Protein AF-A0A9N9QP48-F1 (afdb_monomer)

Solvent-accessible surface area (backbone atoms only — not comparable to full-atom values): 9170 Å² total; per-residue (Å²): 131,54,74,67,57,54,51,52,52,50,45,54,51,48,54,51,49,34,57,48,48,42,55,28,56,77,49,90,51,67,69,58,28,52,53,44,47,55,50,50,52,52,52,50,51,52,51,52,54,51,48,51,53,51,26,54,52,36,35,60,52,52,22,50,50,50,54,55,47,54,55,50,48,58,56,42,52,54,46,38,77,76,66,64,44,68,68,48,53,52,51,51,50,52,52,50,50,53,52,51,53,48,15,52,53,22,33,51,44,24,56,56,37,40,52,42,41,54,32,52,69,75,26,72,50,85,85,36,75,80,54,41,60,62,48,50,54,50,45,65,49,29,77,58,50,54,67,38,37,43,49,102,87,43,53,31,20,66,67,48,51,46,50,68,74,60,60,70,83,83,119

Nearest PDB structures (foldseek):
  8jh6-assembly1_B  TM=4.881E-01  e=2.661E+00  synthetic construct
  6r1j-assembly1_D-2  TM=2.436E-01  e=6.351E+00  Aeromonas hydrophila J-1

Sequence (171 aa):
MTLWDATHLLICKIHQLKDLFRKVFDTDDPILRKQRLIYCIRYHQEIIGMANKLNELNRKVLGQMSFVAAISMGFIATQIVETFSFGAVLHLLGFFLLVLLTCLIGQEMQDETYNIQDSINESKWDDDLNLAKDLNIVLMRCQKPLYLQSSPTGIFNYQQLILVSSAKWHS

pLDDT: mean 82.44, std 10.23, range [33.88, 94.25]

Organism: NCBI:txid467358

Structure (mmCIF, N/CA/C/O backbone):
data_AF-A0A9N9QP48-F1
#
_entry.id   AF-A0A9N9QP48-F1
#
loop_
_atom_site.group_PDB
_atom_site.id
_atom_site.type_symbol
_atom_site.label_atom_id
_atom_site.label_alt_id
_atom_site.label_comp_id
_atom_site.label_asym_id
_atom_site.label_entity_id
_atom_site.label_seq_id
_atom_site.pdbx_PDB_ins_code
_atom_site.Cartn_x
_atom_site.Cartn_y
_atom_site.Cartn_z
_atom_site.occupancy
_atom_site.B_iso_or_equiv
_atom_site.auth_seq_id
_atom_site.auth_comp_id
_atom_site.auth_asym_id
_atom_site.auth_atom_id
_atom_site.pdbx_PDB_model_num
ATOM 1 N N . MET A 1 1 ? 15.051 -10.551 0.580 1.00 56.16 1 MET A N 1
ATOM 2 C CA . MET A 1 1 ? 13.610 -10.274 0.422 1.00 56.16 1 MET A CA 1
ATOM 3 C C . MET A 1 1 ? 13.471 -9.305 -0.730 1.00 56.16 1 MET A C 1
ATOM 5 O O . MET A 1 1 ? 14.040 -8.220 -0.647 1.00 56.16 1 MET A O 1
ATOM 9 N N . THR A 1 2 ? 12.856 -9.729 -1.830 1.00 77.69 2 THR A N 1
ATOM 10 C CA . THR A 1 2 ? 12.633 -8.847 -2.982 1.00 77.69 2 THR A CA 1
ATOM 11 C C . THR A 1 2 ? 11.516 -7.843 -2.664 1.00 77.69 2 THR A C 1
ATOM 13 O O . THR A 1 2 ? 10.764 -8.029 -1.706 1.00 77.69 2 THR A O 1
ATOM 16 N N . LEU A 1 3 ? 11.407 -6.753 -3.434 1.00 77.88 3 LEU A N 1
ATOM 17 C CA . LEU A 1 3 ? 10.315 -5.777 -3.288 1.00 77.88 3 LEU A CA 1
ATOM 18 C C . LEU A 1 3 ? 8.935 -6.444 -3.422 1.00 77.88 3 LEU A C 1
ATOM 20 O O . LEU A 1 3 ? 8.007 -6.107 -2.687 1.00 77.88 3 LEU A O 1
ATOM 24 N N . TRP A 1 4 ? 8.834 -7.409 -4.338 1.00 82.25 4 TRP A N 1
ATOM 25 C CA . TRP A 1 4 ? 7.647 -8.231 -4.550 1.00 82.25 4 TRP A CA 1
ATOM 26 C C . TRP A 1 4 ? 7.250 -8.956 -3.257 1.00 82.25 4 TRP A C 1
ATOM 28 O O . TRP A 1 4 ? 6.150 -8.749 -2.746 1.00 82.25 4 TRP A O 1
ATOM 38 N N . ASP A 1 5 ? 8.184 -9.703 -2.657 1.00 86.94 5 ASP A N 1
ATOM 39 C CA . ASP A 1 5 ? 7.948 -10.434 -1.403 1.00 86.94 5 ASP A CA 1
ATOM 40 C C . ASP A 1 5 ? 7.538 -9.496 -0.261 1.00 86.94 5 ASP A C 1
ATOM 42 O O . ASP A 1 5 ? 6.640 -9.802 0.522 1.00 86.94 5 ASP A O 1
ATOM 46 N N . ALA A 1 6 ? 8.195 -8.336 -0.164 1.00 88.00 6 ALA A N 1
ATOM 47 C CA . ALA A 1 6 ? 7.914 -7.348 0.870 1.00 88.00 6 ALA A CA 1
ATOM 48 C C . ALA A 1 6 ? 6.502 -6.758 0.738 1.00 88.00 6 ALA A C 1
ATOM 50 O O . ALA A 1 6 ? 5.830 -6.540 1.747 1.00 88.00 6 ALA A O 1
ATOM 51 N N . THR A 1 7 ? 6.047 -6.523 -0.494 1.00 87.75 7 THR A N 1
ATOM 52 C CA . THR A 1 7 ? 4.708 -5.984 -0.752 1.00 87.75 7 THR A CA 1
ATOM 53 C C . THR A 1 7 ? 3.632 -7.039 -0.499 1.00 87.75 7 THR A C 1
ATOM 55 O O . THR A 1 7 ? 2.657 -6.750 0.190 1.00 87.75 7 THR A O 1
ATOM 58 N N . HIS A 1 8 ? 3.837 -8.287 -0.932 1.00 89.56 8 HIS A N 1
ATOM 59 C CA . HIS A 1 8 ? 2.916 -9.382 -0.605 1.00 89.56 8 HIS A CA 1
ATOM 60 C C . HIS A 1 8 ? 2.825 -9.648 0.895 1.00 89.56 8 HIS A C 1
ATOM 62 O O . HIS A 1 8 ? 1.735 -9.868 1.416 1.00 89.56 8 HIS A O 1
ATOM 68 N N . LEU A 1 9 ? 3.946 -9.571 1.617 1.00 92.19 9 LEU A N 1
ATOM 69 C CA . LEU A 1 9 ? 3.933 -9.685 3.072 1.00 92.19 9 LEU A CA 1
ATOM 70 C C . LEU A 1 9 ? 3.050 -8.601 3.710 1.00 92.19 9 LEU A C 1
ATOM 72 O O . LEU A 1 9 ? 2.309 -8.896 4.646 1.00 92.19 9 LEU A O 1
ATOM 76 N N . LEU A 1 10 ? 3.104 -7.362 3.211 1.00 92.38 10 LEU A N 1
ATOM 77 C CA . LEU A 1 10 ? 2.227 -6.286 3.680 1.00 92.38 10 LEU A CA 1
ATOM 78 C C . LEU A 1 10 ? 0.757 -6.568 3.374 1.00 92.38 10 LEU A C 1
ATOM 80 O O . LEU A 1 10 ? -0.069 -6.395 4.266 1.00 92.38 10 LEU A O 1
ATOM 84 N N . ILE A 1 11 ? 0.441 -7.034 2.165 1.00 92.00 11 ILE A N 1
ATOM 85 C CA . ILE A 1 11 ? -0.928 -7.399 1.772 1.00 92.00 11 ILE A CA 1
ATOM 86 C C . ILE A 1 11 ? -1.477 -8.490 2.702 1.00 92.00 11 ILE A C 1
ATOM 88 O O . ILE A 1 11 ? -2.532 -8.305 3.307 1.00 92.00 11 ILE A O 1
ATOM 92 N N . CYS A 1 12 ? -0.714 -9.558 2.948 1.00 93.81 12 CYS A N 1
ATOM 93 C CA . CYS A 1 12 ? -1.103 -10.608 3.893 1.00 93.81 12 CYS A CA 1
ATOM 94 C C . CYS A 1 12 ? -1.338 -10.063 5.313 1.00 93.81 12 CYS A C 1
ATOM 96 O O . CYS A 1 12 ? -2.286 -10.459 5.993 1.00 93.81 12 CYS A O 1
ATOM 98 N N . LYS A 1 13 ? -0.495 -9.132 5.781 1.00 94.06 13 LYS A N 1
ATOM 99 C CA . LYS A 1 13 ? -0.685 -8.478 7.086 1.00 94.06 13 LYS A CA 1
ATOM 100 C C . LYS A 1 13 ? -1.945 -7.611 7.123 1.00 94.06 13 LYS A C 1
ATOM 102 O O . LYS A 1 13 ? -2.602 -7.562 8.162 1.00 94.06 13 LYS A O 1
ATOM 107 N N . ILE A 1 14 ? -2.291 -6.950 6.018 1.00 93.00 14 ILE A N 1
ATOM 108 C CA . ILE A 1 14 ? -3.533 -6.180 5.876 1.00 9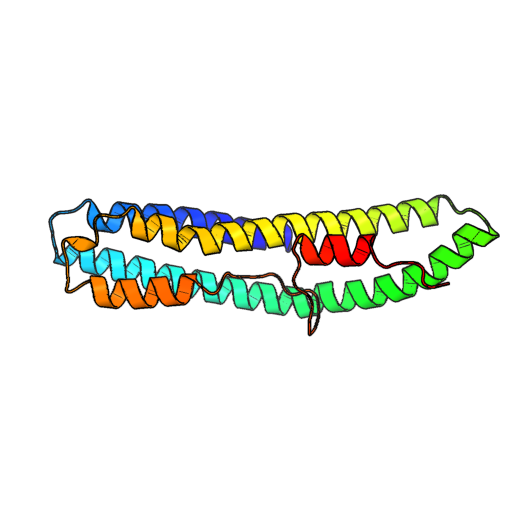3.00 14 ILE A CA 1
ATOM 109 C C . ILE A 1 14 ? -4.746 -7.114 5.938 1.00 93.00 14 ILE A C 1
ATOM 111 O O . ILE A 1 14 ? -5.669 -6.833 6.700 1.00 93.00 14 ILE A O 1
ATOM 115 N N . HIS A 1 15 ? -4.736 -8.246 5.227 1.00 93.19 15 HIS A N 1
ATOM 116 C CA . HIS A 1 15 ? -5.799 -9.257 5.331 1.00 93.19 15 HIS A CA 1
ATOM 117 C C . HIS A 1 15 ? -5.973 -9.753 6.767 1.00 93.19 15 HIS A C 1
ATOM 119 O O . HIS A 1 15 ? -7.081 -9.743 7.297 1.00 93.19 15 HIS A O 1
ATOM 125 N N . GLN A 1 16 ? -4.874 -10.080 7.448 1.00 93.75 16 GLN A N 1
ATOM 126 C CA . GLN A 1 16 ? -4.925 -10.480 8.854 1.00 93.75 16 GLN A CA 1
ATOM 127 C C . GLN A 1 16 ? -5.514 -9.379 9.750 1.00 93.75 16 GLN A C 1
ATOM 129 O O . GLN A 1 16 ? -6.283 -9.673 10.664 1.00 93.75 16 GLN A O 1
ATOM 134 N N . LEU A 1 17 ? -5.165 -8.112 9.513 1.00 93.25 17 LEU A N 1
ATOM 135 C CA . LEU A 1 17 ? -5.722 -6.983 10.257 1.00 93.25 17 LEU A CA 1
ATOM 136 C C . LEU A 1 17 ? -7.243 -6.869 10.061 1.00 93.25 17 LEU A C 1
ATOM 138 O O . LEU A 1 17 ? -7.953 -6.630 11.036 1.00 93.25 17 LEU A O 1
ATOM 142 N N . LYS A 1 18 ? -7.747 -7.070 8.838 1.00 91.62 18 LYS A N 1
ATOM 143 C CA . LYS A 1 18 ? -9.192 -7.078 8.547 1.00 91.62 18 LYS A CA 1
ATOM 144 C C . LYS A 1 18 ? -9.920 -8.164 9.333 1.00 91.62 18 LYS A C 1
ATOM 146 O O . LYS A 1 18 ? -10.923 -7.886 9.988 1.00 91.62 18 LYS A O 1
ATOM 151 N N . ASP A 1 19 ? -9.368 -9.375 9.342 1.00 91.19 19 ASP A N 1
ATOM 152 C CA . ASP A 1 19 ? -9.922 -10.492 10.111 1.00 91.19 19 ASP A CA 1
ATOM 153 C C . ASP A 1 19 ? -9.903 -10.226 11.618 1.00 91.19 19 ASP A C 1
ATOM 155 O O . ASP A 1 19 ? -10.834 -10.602 12.333 1.00 91.19 19 ASP A O 1
ATOM 159 N N . LEU A 1 20 ? -8.848 -9.575 12.116 1.00 91.25 20 LEU A N 1
ATOM 160 C CA . LEU A 1 20 ? -8.761 -9.176 13.516 1.00 91.25 20 LEU A CA 1
ATOM 161 C C . LEU A 1 20 ? -9.842 -8.153 13.866 1.00 91.25 20 LEU A C 1
ATOM 163 O O . LEU A 1 20 ? -10.518 -8.359 14.869 1.00 91.25 20 LEU A O 1
ATOM 167 N N . PHE A 1 21 ? -10.051 -7.119 13.038 1.00 89.38 21 PHE A N 1
ATOM 168 C CA . PHE A 1 21 ? -11.103 -6.116 13.250 1.00 89.38 21 PHE A CA 1
ATOM 169 C C . PHE A 1 21 ? -12.497 -6.737 13.317 1.00 89.38 21 PHE A C 1
ATOM 171 O O . PHE A 1 21 ? -13.245 -6.433 14.246 1.00 89.38 21 PHE A O 1
ATOM 178 N N . ARG A 1 22 ? -12.813 -7.668 12.408 1.00 87.00 22 ARG A N 1
ATOM 179 C CA . ARG A 1 22 ? -14.085 -8.408 12.435 1.00 87.00 22 ARG A CA 1
ATOM 180 C C . ARG A 1 22 ? -14.274 -9.165 13.757 1.00 87.00 22 ARG A C 1
ATOM 182 O O . ARG A 1 22 ? -15.335 -9.082 14.362 1.00 87.00 22 ARG A O 1
ATOM 189 N N . LYS A 1 23 ? -13.211 -9.797 14.269 1.00 87.44 23 LYS A N 1
ATOM 190 C CA . LYS A 1 23 ? -13.217 -10.581 15.522 1.00 87.44 23 LYS A CA 1
ATOM 191 C C . LYS A 1 23 ? -13.149 -9.755 16.812 1.00 87.44 23 LYS A C 1
ATOM 193 O O . LYS A 1 23 ? -13.293 -10.316 17.905 1.00 87.44 23 LYS A O 1
ATOM 198 N N . VAL A 1 24 ? -12.886 -8.443 16.743 1.00 86.88 24 VAL A N 1
ATOM 199 C CA . VAL A 1 24 ? -12.847 -7.581 17.944 1.00 86.88 24 VAL A CA 1
ATOM 200 C C . VAL A 1 24 ? -14.196 -7.617 18.658 1.00 86.88 24 VAL A C 1
ATOM 202 O O . VAL A 1 24 ? -14.224 -7.681 19.884 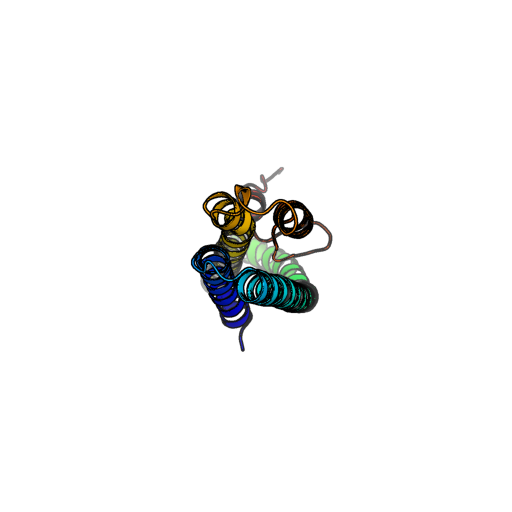1.00 86.88 24 VAL A O 1
ATOM 205 N N . PHE A 1 25 ? -15.284 -7.620 17.889 1.00 81.62 25 PHE A N 1
ATOM 206 C CA . PHE A 1 25 ? -16.650 -7.431 18.374 1.00 81.62 25 PHE A CA 1
ATOM 207 C C . PHE A 1 25 ? -17.420 -8.739 18.624 1.00 81.62 25 PHE A C 1
ATOM 209 O O . PHE A 1 25 ? -18.566 -8.692 19.052 1.00 81.62 25 PHE A O 1
ATOM 216 N N . ASP A 1 26 ? -16.783 -9.900 18.436 1.00 85.19 26 ASP A N 1
ATOM 217 C CA . ASP A 1 26 ? -17.389 -11.225 18.664 1.00 85.19 26 ASP A CA 1
ATOM 218 C C . ASP A 1 26 ? -17.445 -11.643 20.148 1.00 85.19 26 ASP A C 1
ATOM 220 O O . ASP A 1 26 ? -17.906 -12.735 20.469 1.00 85.19 26 ASP A O 1
ATOM 224 N N . THR A 1 27 ? -16.913 -10.831 21.066 1.00 82.12 27 THR A N 1
ATOM 225 C CA . THR A 1 27 ? -16.833 -11.156 22.499 1.00 82.12 27 THR A CA 1
ATOM 226 C C . THR A 1 27 ? -17.661 -10.182 23.326 1.00 82.12 27 THR A C 1
ATOM 228 O O . THR A 1 27 ? -17.520 -8.975 23.158 1.00 82.12 27 THR A O 1
ATOM 231 N N . ASP A 1 28 ? -18.458 -10.690 24.268 1.00 82.12 28 ASP A N 1
ATOM 232 C CA . ASP A 1 28 ? -19.308 -9.853 25.132 1.00 82.12 28 ASP A CA 1
ATOM 233 C C . ASP A 1 28 ? -18.517 -9.131 26.239 1.00 82.12 28 ASP A C 1
ATOM 235 O O . ASP A 1 28 ? -18.989 -8.149 26.807 1.00 82.12 28 ASP A O 1
ATOM 239 N N . ASP A 1 29 ? -17.293 -9.585 26.542 1.00 87.44 29 ASP A N 1
ATOM 240 C CA . ASP A 1 29 ? -16.420 -8.956 27.541 1.00 87.44 29 ASP A CA 1
ATOM 241 C C . ASP A 1 29 ? -15.865 -7.595 27.048 1.00 87.44 29 ASP A C 1
ATOM 243 O O . ASP A 1 29 ? -15.017 -7.562 26.142 1.00 87.44 29 ASP A O 1
ATOM 247 N N . PRO A 1 30 ? -16.262 -6.464 27.669 1.00 85.00 30 PRO A N 1
ATOM 248 C CA . PRO A 1 30 ? -15.835 -5.128 27.255 1.00 85.00 30 PRO A CA 1
ATOM 249 C C . PRO A 1 30 ? -14.335 -4.877 27.470 1.00 85.00 30 PRO A C 1
ATOM 251 O O . PRO A 1 3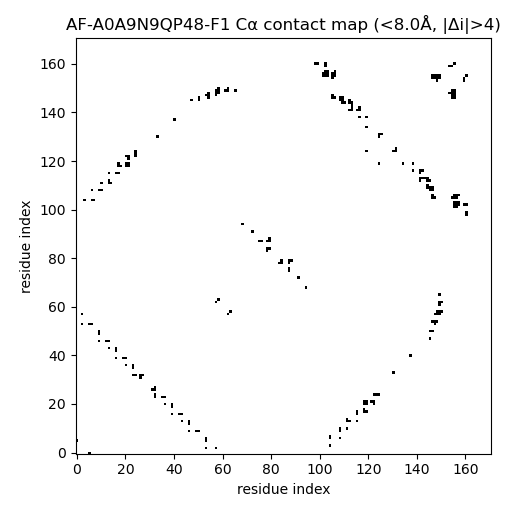0 ? -13.714 -4.125 26.711 1.00 85.00 30 PRO A O 1
ATOM 254 N N . ILE A 1 31 ? -13.715 -5.511 28.472 1.00 87.88 31 ILE A N 1
ATOM 255 C CA . ILE A 1 31 ? -12.278 -5.367 28.738 1.00 87.88 31 ILE A CA 1
ATOM 256 C C . ILE A 1 31 ? -11.497 -6.040 27.608 1.00 87.88 31 ILE A C 1
ATOM 258 O O . ILE A 1 31 ? -10.560 -5.451 27.057 1.00 87.88 31 ILE A O 1
ATOM 262 N N . LEU A 1 32 ? -11.919 -7.245 27.220 1.00 89.56 32 LEU A N 1
ATOM 263 C CA . LEU A 1 32 ? -11.291 -8.001 26.143 1.00 89.56 32 LEU A CA 1
ATOM 264 C C . LEU A 1 32 ? -11.478 -7.320 24.779 1.00 89.56 32 LEU A C 1
ATOM 266 O O . LEU A 1 32 ? 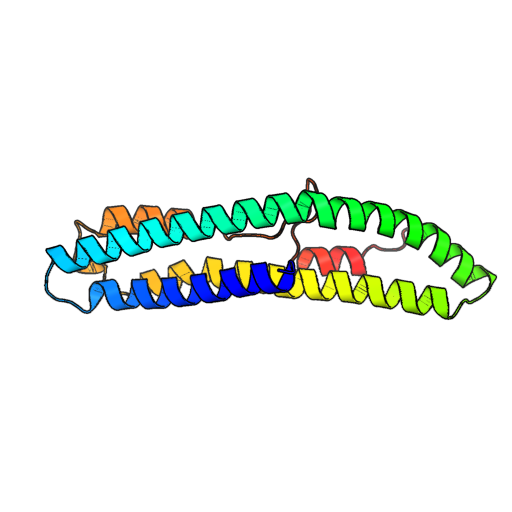-10.511 -7.227 24.018 1.00 89.56 32 LEU A O 1
ATOM 270 N N . ARG A 1 33 ? -12.670 -6.773 24.485 1.00 88.00 33 ARG A N 1
ATOM 271 C CA . ARG A 1 33 ? -12.922 -5.963 23.273 1.00 88.00 33 ARG A CA 1
ATOM 272 C C . ARG A 1 33 ? -11.938 -4.805 23.164 1.00 88.00 33 ARG A C 1
ATOM 274 O O . ARG A 1 33 ? -11.266 -4.651 22.143 1.00 88.00 33 ARG A O 1
ATOM 281 N N . LYS A 1 34 ? -11.792 -4.025 24.239 1.00 88.75 34 LYS A N 1
ATOM 282 C CA . LYS A 1 34 ? -10.875 -2.879 24.274 1.00 88.75 34 LYS A CA 1
ATOM 283 C C . LYS A 1 34 ? -9.421 -3.298 24.056 1.00 88.75 34 LYS A C 1
ATOM 285 O O . LYS A 1 34 ? -8.708 -2.655 23.289 1.00 88.75 34 LYS A O 1
ATOM 290 N N . GLN A 1 35 ? -8.973 -4.382 24.690 1.00 91.00 35 GLN A N 1
ATOM 291 C CA . GLN A 1 35 ? -7.614 -4.900 24.497 1.00 91.00 35 GLN A CA 1
ATOM 292 C C . GLN A 1 35 ? -7.365 -5.348 23.050 1.00 91.00 35 GLN A C 1
ATOM 294 O O . GLN A 1 35 ? -6.330 -5.005 22.474 1.00 91.00 35 GLN A O 1
ATOM 299 N N . ARG A 1 36 ? -8.325 -6.056 22.438 1.00 91.12 36 ARG A N 1
ATOM 300 C CA . ARG A 1 36 ? -8.253 -6.467 21.028 1.00 91.12 36 ARG A CA 1
ATOM 301 C C . ARG A 1 36 ? -8.226 -5.265 20.089 1.00 91.12 36 ARG A C 1
ATOM 303 O O . ARG A 1 36 ? -7.426 -5.255 19.157 1.00 91.12 36 ARG A O 1
ATOM 310 N N . LEU A 1 37 ? -9.030 -4.235 20.353 1.00 90.50 37 LEU A N 1
ATOM 311 C CA . LEU A 1 37 ? -9.025 -3.014 19.550 1.00 90.50 37 LEU A CA 1
ATOM 312 C C . LEU A 1 37 ? -7.674 -2.293 19.631 1.00 90.50 37 LEU A C 1
ATOM 314 O O . LEU A 1 37 ? -7.096 -1.958 18.599 1.00 90.50 37 LEU A O 1
ATOM 318 N N . ILE A 1 38 ? -7.126 -2.114 20.838 1.00 91.25 38 ILE A N 1
ATOM 319 C CA . ILE A 1 38 ? -5.797 -1.512 21.034 1.00 91.25 38 ILE A CA 1
ATOM 320 C C . ILE A 1 38 ? -4.728 -2.307 20.276 1.00 91.25 38 ILE A C 1
ATOM 322 O O . ILE A 1 38 ? -3.84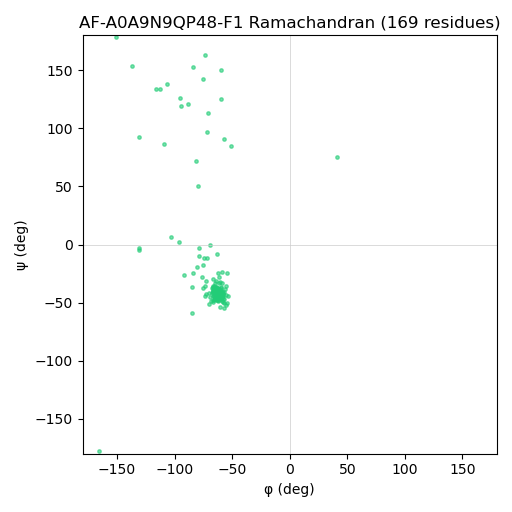7 -1.714 19.650 1.00 91.25 38 ILE A O 1
ATOM 326 N N . TYR A 1 39 ? -4.810 -3.639 20.302 1.00 93.31 39 TYR A N 1
ATOM 327 C CA . TYR A 1 39 ? -3.921 -4.498 19.527 1.00 93.31 39 TYR A CA 1
ATOM 328 C C . TYR A 1 39 ? -4.064 -4.259 18.017 1.00 93.31 39 TYR A C 1
ATOM 330 O O . TYR A 1 39 ? -3.055 -4.043 17.352 1.00 93.31 39 TYR A O 1
ATOM 338 N N . CYS A 1 40 ? -5.289 -4.211 17.482 1.00 92.31 40 CYS A N 1
ATOM 339 C CA . CYS A 1 40 ? -5.534 -3.936 16.061 1.00 92.31 40 CYS A CA 1
ATOM 340 C C . CYS A 1 40 ? -4.982 -2.569 15.640 1.00 92.31 40 CYS A C 1
ATOM 342 O O . CYS A 1 40 ? -4.334 -2.460 14.603 1.00 92.31 40 CYS A O 1
ATOM 344 N N . ILE A 1 41 ? -5.169 -1.535 16.466 1.00 92.12 41 ILE A N 1
ATOM 345 C CA . ILE A 1 41 ? -4.646 -0.186 16.209 1.00 92.12 41 ILE A CA 1
ATOM 346 C C . ILE A 1 41 ? -3.116 -0.201 16.150 1.00 92.12 41 ILE A C 1
ATOM 348 O O . ILE A 1 41 ? -2.530 0.324 15.202 1.00 92.12 41 ILE A O 1
ATOM 352 N N . ARG A 1 42 ? -2.458 -0.824 17.136 1.00 93.88 42 ARG A N 1
ATOM 353 C CA . ARG A 1 42 ? -0.992 -0.951 17.159 1.00 93.88 42 ARG A CA 1
ATOM 354 C C . ARG A 1 42 ? -0.487 -1.746 15.958 1.00 93.88 42 ARG A C 1
ATOM 356 O O . ARG A 1 42 ? 0.456 -1.318 15.301 1.00 93.88 42 ARG A O 1
ATOM 363 N N . TYR A 1 43 ? -1.154 -2.845 15.618 1.00 94.25 43 TYR A N 1
ATOM 364 C CA . TYR A 1 43 ? -0.802 -3.655 14.458 1.00 94.25 43 TYR A CA 1
ATOM 365 C C . TYR A 1 43 ? -0.957 -2.876 13.145 1.00 94.25 43 TYR A C 1
ATOM 367 O O . TYR A 1 43 ? -0.076 -2.912 12.288 1.00 94.25 43 TYR A O 1
ATOM 375 N N . HIS A 1 44 ? -2.023 -2.083 13.006 1.00 93.12 44 HIS A N 1
ATOM 376 C CA . HIS A 1 44 ? -2.207 -1.195 11.861 1.00 93.12 44 HIS A CA 1
ATOM 377 C C . HIS A 1 44 ? -1.092 -0.139 11.762 1.00 93.12 44 HIS A C 1
ATOM 379 O O . HIS A 1 44 ? -0.565 0.105 10.676 1.00 93.12 44 HIS A O 1
ATOM 385 N N . GLN A 1 45 ? -0.673 0.447 12.888 1.00 92.81 45 GLN A N 1
ATOM 386 C CA . GLN A 1 45 ? 0.460 1.380 12.934 1.00 92.81 45 GLN A CA 1
ATOM 387 C C . GLN A 1 45 ? 1.780 0.716 12.519 1.00 92.81 45 GLN A C 1
ATOM 389 O O . GLN A 1 45 ? 2.562 1.326 11.787 1.00 92.81 45 GLN A O 1
ATOM 394 N N . GLU A 1 46 ? 2.021 -0.531 12.927 1.00 94.25 46 GLU A N 1
ATOM 395 C CA . GLU A 1 46 ? 3.187 -1.303 12.487 1.00 94.25 46 GLU A CA 1
ATOM 396 C C . GLU A 1 46 ? 3.174 -1.542 10.973 1.00 94.25 46 GLU A C 1
ATOM 398 O O . GLU A 1 46 ? 4.193 -1.317 10.318 1.00 94.25 46 GLU A O 1
ATOM 403 N N . ILE A 1 47 ? 2.024 -1.921 10.402 1.00 93.44 47 ILE A N 1
ATOM 404 C CA . ILE A 1 47 ? 1.857 -2.092 8.949 1.00 93.44 47 ILE A CA 1
ATOM 405 C C . ILE A 1 47 ? 2.155 -0.780 8.218 1.00 93.44 47 ILE A C 1
ATOM 407 O O . ILE A 1 47 ? 2.928 -0.779 7.261 1.00 93.44 47 ILE A O 1
ATOM 411 N N . ILE A 1 48 ? 1.614 0.349 8.692 1.00 92.31 48 ILE A N 1
ATOM 412 C CA . ILE A 1 48 ? 1.905 1.675 8.124 1.00 92.31 48 ILE A CA 1
ATOM 413 C C . ILE A 1 48 ? 3.410 1.971 8.189 1.00 92.31 48 ILE A C 1
ATOM 415 O O . ILE A 1 48 ? 3.993 2.448 7.216 1.00 92.31 48 ILE A O 1
ATOM 419 N N . GLY A 1 49 ? 4.060 1.677 9.317 1.00 93.00 49 GLY A N 1
ATOM 420 C CA . GLY A 1 49 ? 5.501 1.858 9.479 1.00 93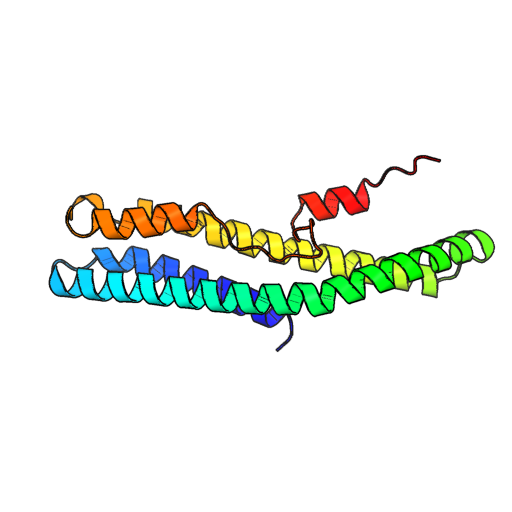.00 49 GLY A CA 1
ATOM 421 C C . GLY A 1 49 ? 6.322 1.008 8.505 1.00 93.00 49 GLY A C 1
ATOM 422 O O . GLY A 1 49 ? 7.285 1.501 7.915 1.00 93.00 49 GLY A O 1
ATOM 423 N N . MET A 1 50 ? 5.934 -0.251 8.299 1.00 91.00 50 MET A N 1
ATOM 424 C CA . MET A 1 50 ? 6.569 -1.146 7.329 1.00 91.00 50 MET A CA 1
ATOM 425 C C . MET A 1 50 ? 6.358 -0.658 5.891 1.00 91.00 50 MET A C 1
ATOM 427 O O . MET A 1 50 ? 7.321 -0.595 5.128 1.00 91.00 50 MET A O 1
ATOM 431 N N . ALA A 1 51 ? 5.142 -0.240 5.540 1.00 90.56 51 ALA A N 1
ATOM 432 C CA . ALA A 1 51 ? 4.823 0.303 4.225 1.00 90.56 51 ALA A CA 1
ATOM 433 C C . ALA A 1 51 ? 5.598 1.593 3.924 1.00 90.56 51 ALA A C 1
ATOM 435 O O . ALA A 1 51 ? 6.131 1.743 2.831 1.00 90.56 51 ALA A O 1
ATOM 436 N N . ASN A 1 52 ? 5.757 2.490 4.902 1.00 90.62 52 ASN A N 1
ATOM 437 C CA . ASN A 1 52 ? 6.565 3.702 4.738 1.00 90.62 52 ASN A CA 1
ATOM 438 C C . ASN A 1 52 ? 8.043 3.383 4.469 1.00 90.62 52 ASN A C 1
ATOM 440 O O . ASN A 1 52 ? 8.652 3.990 3.589 1.00 90.62 52 ASN A O 1
ATOM 444 N N . LYS A 1 53 ? 8.617 2.408 5.188 1.00 90.31 53 LYS A N 1
ATOM 445 C CA . LYS A 1 53 ? 9.995 1.944 4.951 1.00 90.31 53 LYS A CA 1
ATOM 446 C C . LYS A 1 53 ? 10.141 1.308 3.573 1.00 90.31 53 LYS A C 1
ATOM 448 O O . LYS A 1 53 ? 11.103 1.598 2.864 1.00 90.31 53 LYS A O 1
ATOM 453 N N . LEU A 1 54 ? 9.180 0.468 3.184 1.00 88.81 54 LEU A N 1
ATOM 454 C CA . LEU A 1 54 ? 9.140 -0.123 1.852 1.00 88.81 54 LEU A CA 1
ATOM 455 C C . LEU A 1 54 ? 9.090 0.969 0.786 1.00 88.81 54 LEU A C 1
ATOM 457 O O . LEU A 1 54 ? 9.857 0.924 -0.167 1.00 88.81 54 LEU A O 1
ATOM 461 N N . ASN A 1 55 ? 8.252 1.982 0.985 1.00 87.81 55 ASN A N 1
ATOM 462 C CA . ASN A 1 55 ? 8.101 3.087 0.057 1.00 87.81 55 ASN A CA 1
ATOM 463 C C . ASN A 1 55 ? 9.382 3.935 -0.065 1.00 87.81 55 ASN A C 1
ATOM 465 O O . ASN A 1 55 ? 9.762 4.353 -1.157 1.00 87.81 55 ASN A O 1
ATOM 469 N N . GLU A 1 56 ? 10.106 4.149 1.035 1.00 86.81 56 GLU A N 1
ATOM 470 C CA . GLU A 1 56 ? 11.408 4.820 1.004 1.00 86.81 56 GLU A CA 1
ATOM 471 C C . GLU A 1 56 ? 12.450 4.023 0.203 1.00 86.81 56 GLU A C 1
ATOM 473 O O . GLU A 1 56 ? 13.164 4.596 -0.626 1.00 86.81 56 GLU A O 1
ATOM 478 N N . LEU A 1 57 ? 12.521 2.705 0.418 1.00 84.50 57 LEU A N 1
ATOM 479 C CA . LEU A 1 57 ? 13.394 1.810 -0.347 1.00 84.50 57 LEU A CA 1
ATOM 480 C C . LEU A 1 57 ? 13.007 1.792 -1.827 1.00 84.50 57 LEU A C 1
ATOM 482 O O . LEU A 1 57 ? 13.873 1.905 -2.692 1.00 84.50 57 LEU A O 1
ATOM 486 N N . ASN A 1 58 ? 11.707 1.717 -2.106 1.00 83.12 58 ASN A N 1
ATOM 487 C CA . ASN A 1 58 ? 11.134 1.755 -3.442 1.00 83.12 58 ASN A CA 1
ATOM 488 C C . ASN A 1 58 ? 11.547 3.034 -4.176 1.00 83.12 58 ASN A C 1
ATOM 490 O O . ASN A 1 58 ? 12.107 2.973 -5.267 1.00 83.12 58 ASN A O 1
ATOM 494 N N . ARG A 1 59 ? 11.377 4.197 -3.539 1.00 81.12 59 ARG A N 1
ATOM 495 C CA . ARG A 1 59 ? 11.757 5.491 -4.112 1.00 81.12 59 ARG A CA 1
ATOM 496 C C . ARG A 1 59 ? 13.258 5.589 -4.388 1.00 81.12 59 ARG A C 1
ATOM 498 O O . ARG A 1 59 ? 13.644 6.142 -5.414 1.00 81.12 59 ARG A O 1
ATOM 505 N N . LYS A 1 60 ? 14.105 5.061 -3.496 1.00 78.81 60 LYS A N 1
ATOM 506 C CA . LYS A 1 60 ? 15.566 5.056 -3.687 1.00 78.81 60 LYS A CA 1
ATOM 507 C C . LYS A 1 60 ? 15.984 4.136 -4.833 1.00 78.81 60 LYS A C 1
ATOM 509 O O . LYS A 1 60 ? 16.743 4.565 -5.689 1.00 78.81 60 LYS A O 1
ATOM 514 N N . VAL A 1 61 ? 15.483 2.903 -4.866 1.00 77.44 61 VAL A N 1
ATOM 515 C CA . VAL A 1 61 ? 15.939 1.875 -5.814 1.00 77.44 61 VAL A CA 1
ATOM 516 C C . VAL A 1 61 ? 15.216 1.987 -7.151 1.00 77.44 61 VAL A C 1
ATOM 518 O O . VAL A 1 61 ? 15.847 2.208 -8.180 1.00 77.44 61 VAL A O 1
ATOM 521 N N . LEU A 1 62 ? 13.887 1.873 -7.158 1.00 73.44 62 LEU A N 1
ATOM 522 C CA . LEU A 1 62 ? 13.113 1.881 -8.400 1.00 73.44 62 LEU A CA 1
ATOM 523 C C . LEU A 1 62 ? 13.042 3.259 -9.044 1.00 73.44 62 LEU A C 1
ATOM 525 O O . LEU A 1 62 ? 13.017 3.332 -10.269 1.00 73.44 62 LEU A O 1
ATOM 529 N N . GLY A 1 63 ? 13.059 4.340 -8.260 1.00 69.31 63 GLY A N 1
ATOM 530 C CA . GLY A 1 63 ? 13.112 5.694 -8.815 1.00 69.31 63 GLY A CA 1
ATOM 531 C C . GLY A 1 63 ? 14.394 5.940 -9.614 1.00 69.31 63 GLY A C 1
ATOM 532 O O . GLY A 1 63 ? 14.341 6.409 -10.751 1.00 69.31 63 GLY A O 1
ATOM 533 N N . GLN A 1 64 ? 15.545 5.540 -9.066 1.00 70.19 64 GLN A N 1
ATOM 534 C CA . GLN A 1 64 ? 16.831 5.628 -9.764 1.00 70.19 64 GLN A CA 1
ATOM 535 C C . GLN A 1 64 ? 16.889 4.689 -10.974 1.00 70.19 64 GLN A C 1
ATOM 537 O O . GLN A 1 64 ? 17.291 5.113 -12.057 1.00 70.19 64 GLN A O 1
ATOM 542 N N . MET A 1 65 ? 16.429 3.443 -10.825 1.00 71.06 65 MET A N 1
ATOM 543 C CA . MET A 1 65 ? 16.391 2.478 -11.930 1.00 71.06 65 MET A CA 1
ATOM 544 C C . MET A 1 65 ? 15.485 2.946 -13.073 1.00 71.06 65 MET A C 1
ATOM 546 O O . MET A 1 65 ? 15.862 2.817 -14.232 1.00 71.06 65 MET A O 1
ATOM 550 N N . SER A 1 66 ? 14.332 3.547 -12.767 1.00 70.56 66 SER A N 1
ATOM 551 C CA . SER A 1 66 ? 13.406 4.078 -13.777 1.00 70.56 66 SER A CA 1
ATOM 552 C C . SER A 1 66 ? 14.005 5.264 -14.533 1.00 70.56 66 SER A C 1
ATOM 554 O O . SER A 1 66 ? 13.795 5.387 -15.736 1.00 70.56 66 SER A O 1
ATOM 556 N N . PHE A 1 67 ? 14.784 6.116 -13.859 1.00 72.38 67 PHE A N 1
ATOM 557 C CA . PHE A 1 67 ? 15.486 7.228 -14.503 1.00 72.38 67 PHE A CA 1
ATOM 558 C C . PHE A 1 67 ? 16.570 6.739 -15.472 1.00 72.38 67 PHE A C 1
ATOM 560 O O . PHE A 1 67 ? 16.609 7.162 -16.626 1.00 72.38 67 PHE A O 1
ATOM 567 N N . VAL A 1 68 ? 17.413 5.798 -15.031 1.00 74.44 68 VAL A N 1
ATOM 568 C CA . VAL A 1 68 ? 18.449 5.194 -15.886 1.00 74.44 68 VAL A CA 1
ATOM 569 C C . VAL A 1 68 ? 17.818 4.440 -17.058 1.00 74.44 68 VAL A C 1
ATOM 571 O O . VAL A 1 68 ? 18.287 4.560 -18.188 1.00 74.44 68 VAL A O 1
ATOM 574 N N . ALA A 1 69 ? 16.725 3.716 -16.812 1.00 72.69 69 ALA A N 1
ATOM 575 C CA . ALA A 1 69 ? 16.002 2.992 -17.848 1.00 72.69 69 ALA A CA 1
ATOM 576 C C . ALA A 1 69 ? 15.324 3.919 -18.868 1.00 72.69 69 ALA A C 1
ATOM 578 O O . ALA A 1 69 ? 15.317 3.620 -20.056 1.00 72.69 69 ALA A O 1
ATOM 579 N N . ALA A 1 70 ? 14.790 5.069 -18.446 1.00 74.50 70 ALA A N 1
ATOM 580 C CA . ALA A 1 70 ? 14.232 6.055 -19.372 1.00 74.50 70 ALA A CA 1
ATOM 581 C C . ALA A 1 70 ? 15.297 6.584 -20.345 1.00 74.50 70 ALA A C 1
ATOM 583 O O . ALA A 1 70 ? 15.044 6.692 -21.545 1.00 74.50 70 ALA A O 1
ATOM 584 N N . ILE A 1 71 ? 16.506 6.848 -19.840 1.00 77.44 71 ILE A N 1
ATOM 585 C CA . ILE A 1 71 ? 17.642 7.270 -20.665 1.00 77.44 71 ILE A CA 1
ATOM 586 C C . ILE A 1 71 ? 18.061 6.143 -21.617 1.00 77.44 71 ILE A C 1
ATOM 588 O O . ILE A 1 71 ? 18.224 6.388 -22.813 1.00 77.44 71 ILE A O 1
ATOM 592 N N . SER A 1 72 ? 18.208 4.908 -21.123 1.00 77.56 72 SER A N 1
ATOM 593 C CA . SER A 1 72 ? 18.619 3.778 -21.965 1.00 77.56 72 SER A CA 1
ATOM 594 C C . SER A 1 72 ? 17.591 3.462 -23.053 1.00 77.56 72 SER A C 1
ATOM 596 O O . SER A 1 72 ? 17.979 3.217 -24.193 1.00 77.56 72 SER A O 1
ATOM 598 N N . MET A 1 73 ? 16.293 3.555 -22.752 1.00 73.75 73 MET A N 1
ATOM 599 C CA . MET A 1 73 ? 15.224 3.397 -23.741 1.00 73.75 73 MET A CA 1
ATOM 600 C C . MET A 1 73 ? 15.318 4.422 -24.873 1.00 73.75 73 MET A C 1
ATOM 602 O O . MET A 1 73 ? 15.083 4.052 -26.018 1.00 73.75 73 MET A O 1
ATOM 606 N N . GLY A 1 74 ? 15.713 5.668 -24.591 1.00 75.38 74 GLY A N 1
ATOM 607 C CA . GLY A 1 74 ? 15.927 6.682 -25.629 1.00 75.38 74 GLY A CA 1
ATOM 608 C C . GLY A 1 74 ? 16.989 6.265 -26.651 1.00 75.38 74 GLY A C 1
ATOM 609 O O . GLY A 1 74 ? 16.761 6.354 -27.853 1.00 75.38 74 GLY A O 1
ATOM 610 N N . PHE A 1 75 ? 18.120 5.727 -26.187 1.00 79.38 75 PHE A N 1
ATOM 611 C CA . PHE A 1 75 ? 19.183 5.233 -27.071 1.00 79.38 75 PHE A CA 1
ATOM 612 C C . PHE A 1 75 ? 18.788 3.955 -27.819 1.00 79.38 75 PHE A C 1
ATOM 614 O O . PHE A 1 75 ? 19.074 3.806 -29.007 1.00 79.38 75 PHE A O 1
ATOM 621 N N . ILE A 1 76 ? 18.121 3.031 -27.126 1.00 77.62 76 ILE A N 1
ATOM 622 C CA . ILE A 1 76 ? 17.683 1.750 -27.685 1.00 77.62 76 ILE A CA 1
ATOM 623 C C . ILE A 1 76 ? 16.608 1.966 -28.760 1.00 77.62 76 ILE A C 1
ATOM 625 O O . ILE A 1 76 ? 16.647 1.307 -29.796 1.00 77.62 76 ILE A O 1
ATOM 629 N N . ALA A 1 77 ? 15.685 2.911 -28.558 1.00 75.19 77 ALA A N 1
ATOM 630 C CA . ALA A 1 77 ? 14.655 3.250 -29.537 1.00 75.19 77 ALA A CA 1
ATOM 631 C C . ALA A 1 77 ? 15.268 3.725 -30.863 1.00 75.19 77 ALA A C 1
ATOM 633 O O . ALA A 1 77 ? 14.878 3.233 -31.921 1.00 75.19 77 ALA A O 1
ATOM 634 N N . THR A 1 78 ? 16.279 4.597 -30.811 1.00 75.94 78 THR A N 1
ATOM 635 C CA . THR A 1 78 ? 17.013 5.042 -32.006 1.00 75.94 78 THR A CA 1
ATOM 636 C C . THR A 1 78 ? 17.695 3.869 -32.716 1.00 75.94 78 THR A C 1
ATOM 638 O O . THR A 1 78 ? 17.560 3.721 -33.928 1.00 75.94 78 THR A O 1
ATOM 641 N N . GLN A 1 79 ? 18.338 2.962 -31.970 1.00 75.56 79 GLN A N 1
ATOM 642 C CA . GLN A 1 79 ? 18.965 1.770 -32.558 1.00 75.56 79 GLN A CA 1
ATOM 643 C C . GLN A 1 79 ? 17.959 0.810 -33.209 1.00 75.56 79 GLN A C 1
ATOM 645 O O . GLN A 1 79 ? 18.276 0.205 -34.233 1.00 75.56 79 GLN A O 1
ATOM 650 N N . ILE A 1 80 ? 16.757 0.650 -32.642 1.00 74.31 80 ILE A N 1
ATOM 651 C CA . ILE A 1 80 ? 15.699 -0.187 -33.235 1.00 74.31 80 ILE A CA 1
ATOM 652 C C . ILE A 1 80 ? 15.274 0.373 -34.591 1.00 74.31 80 ILE A C 1
ATOM 654 O O . ILE A 1 80 ? 15.133 -0.403 -35.535 1.00 74.31 80 ILE A O 1
ATOM 658 N N . VAL A 1 81 ? 15.092 1.693 -34.692 1.00 78.75 81 VAL A N 1
ATOM 659 C CA . VAL A 1 81 ? 14.690 2.353 -35.943 1.00 78.75 81 VAL A CA 1
ATOM 660 C C . VAL A 1 81 ? 15.759 2.187 -37.024 1.00 78.75 81 VAL A C 1
ATOM 662 O O . VAL A 1 81 ? 15.421 1.950 -38.180 1.00 78.75 81 VAL A O 1
ATOM 665 N N . GLU A 1 82 ? 17.037 2.267 -36.655 1.00 80.19 82 GLU A N 1
ATOM 666 C CA . GLU A 1 82 ? 18.142 2.222 -37.619 1.00 80.19 82 GLU A CA 1
ATOM 667 C C . GLU A 1 82 ? 18.579 0.802 -38.007 1.00 80.19 82 GLU A C 1
ATOM 669 O O . GLU A 1 82 ? 18.954 0.565 -39.153 1.00 80.19 82 GLU A O 1
ATOM 674 N N . THR A 1 83 ? 18.567 -0.147 -37.067 1.00 79.69 83 THR A N 1
ATOM 675 C CA . THR A 1 83 ? 19.231 -1.456 -37.246 1.00 79.69 83 THR A CA 1
ATOM 676 C C . THR A 1 83 ? 18.367 -2.664 -36.901 1.00 79.69 83 THR A C 1
ATOM 678 O O . THR A 1 83 ? 18.812 -3.791 -37.101 1.00 79.69 83 THR A O 1
ATOM 681 N N . PHE A 1 84 ? 17.148 -2.448 -36.393 1.00 75.62 84 PHE A N 1
ATOM 682 C CA . PHE A 1 84 ? 16.234 -3.480 -35.894 1.00 75.62 84 PHE A CA 1
ATOM 683 C C . PHE A 1 84 ? 16.941 -4.573 -35.067 1.00 75.62 84 PHE A C 1
ATOM 685 O O . PHE A 1 84 ? 17.163 -5.701 -35.506 1.00 75.62 84 PHE A O 1
ATOM 692 N N . SER A 1 85 ? 17.299 -4.237 -33.826 1.00 82.38 85 SER A N 1
ATOM 693 C CA . SER A 1 85 ? 17.961 -5.167 -32.904 1.00 82.38 85 SER A CA 1
ATOM 694 C C . SER A 1 85 ? 16.951 -5.983 -32.088 1.00 82.38 85 SER A C 1
ATOM 696 O O . SER A 1 85 ? 16.174 -5.442 -31.302 1.00 82.38 85 SER A O 1
ATOM 698 N N . PHE A 1 86 ? 16.994 -7.313 -32.202 1.00 81.25 86 PHE A N 1
ATOM 699 C CA . PHE A 1 86 ? 16.144 -8.206 -31.400 1.00 81.25 86 PHE A CA 1
ATOM 700 C C . PHE A 1 86 ? 16.400 -8.069 -29.888 1.00 81.25 86 PHE A C 1
ATOM 702 O O . PHE A 1 86 ? 15.465 -8.069 -29.088 1.00 81.25 86 PHE A O 1
ATOM 709 N N . GLY A 1 87 ? 17.663 -7.888 -29.485 1.00 81.12 87 GLY A N 1
ATOM 710 C CA . GLY A 1 87 ? 18.025 -7.680 -28.080 1.00 81.12 87 GLY A CA 1
ATOM 711 C C . GLY A 1 87 ? 17.442 -6.386 -27.509 1.00 81.12 87 GLY A C 1
ATOM 712 O O . GLY A 1 87 ? 16.985 -6.364 -26.368 1.00 81.12 87 GLY A O 1
ATOM 713 N N . ALA A 1 88 ? 17.385 -5.332 -28.325 1.00 77.56 88 ALA A N 1
ATOM 714 C CA . ALA A 1 88 ? 16.755 -4.066 -27.971 1.00 77.56 88 ALA A CA 1
ATOM 715 C C . ALA A 1 88 ? 15.244 -4.218 -27.719 1.00 77.56 88 ALA A C 1
ATOM 717 O O . ALA A 1 88 ? 14.730 -3.715 -26.719 1.00 77.56 88 ALA A O 1
ATOM 718 N N . VAL A 1 89 ? 14.548 -4.974 -28.575 1.00 80.69 89 VAL A N 1
ATOM 719 C CA . VAL A 1 89 ? 13.117 -5.283 -28.409 1.00 80.69 89 VAL A CA 1
ATOM 720 C C . VAL A 1 89 ? 12.865 -6.076 -27.124 1.00 80.69 89 VAL A C 1
ATOM 722 O O . VAL A 1 89 ? 11.969 -5.728 -26.356 1.00 80.69 89 VAL A O 1
ATOM 725 N N . LEU A 1 90 ? 13.674 -7.105 -26.846 1.00 85.19 90 LEU A N 1
ATOM 726 C CA . LEU A 1 90 ? 13.561 -7.882 -25.606 1.00 85.19 90 LEU A CA 1
ATOM 727 C C . LEU A 1 90 ? 13.811 -7.031 -24.357 1.00 85.19 90 LEU A C 1
ATOM 729 O O . LEU A 1 90 ? 13.111 -7.193 -23.358 1.00 85.19 90 LEU A O 1
ATOM 733 N N . HIS A 1 91 ? 14.779 -6.114 -24.408 1.00 81.31 91 HIS A N 1
ATOM 734 C CA . HIS A 1 91 ? 15.072 -5.218 -23.292 1.00 81.31 91 HIS A CA 1
ATOM 735 C C . HIS A 1 91 ? 13.892 -4.280 -22.999 1.00 81.31 91 HIS A C 1
ATOM 737 O O . HIS A 1 91 ? 13.491 -4.129 -21.844 1.00 81.31 91 HIS A O 1
ATOM 743 N N . LEU A 1 92 ? 13.290 -3.709 -24.048 1.00 78.75 92 LEU A N 1
ATOM 744 C CA . LEU A 1 92 ? 12.105 -2.858 -23.934 1.00 78.75 92 LEU A CA 1
ATOM 745 C C . LEU A 1 92 ? 10.908 -3.630 -23.360 1.00 78.75 92 LEU A C 1
ATOM 747 O O . LEU A 1 92 ? 10.239 -3.148 -22.447 1.00 78.75 92 LEU A O 1
ATOM 751 N N . LEU A 1 93 ? 10.672 -4.850 -23.851 1.00 84.25 93 LEU A N 1
ATOM 752 C CA . LEU A 1 93 ? 9.606 -5.718 -23.355 1.00 84.25 93 LEU A CA 1
ATOM 753 C C . LEU A 1 93 ? 9.808 -6.071 -21.874 1.00 84.25 93 LEU A C 1
ATOM 755 O O . LEU A 1 93 ? 8.866 -5.989 -21.090 1.00 84.25 93 LEU A O 1
ATOM 759 N N . GLY A 1 94 ? 11.033 -6.422 -21.475 1.00 84.06 94 GLY A N 1
ATOM 760 C CA . GLY A 1 94 ? 11.360 -6.734 -20.083 1.00 84.06 94 GLY A CA 1
ATOM 761 C C . GLY A 1 94 ? 11.118 -5.550 -19.146 1.00 84.06 94 GLY A C 1
ATOM 762 O O . GLY A 1 94 ? 10.534 -5.717 -18.075 1.00 84.06 94 GLY A O 1
ATOM 763 N N . PHE A 1 95 ? 11.498 -4.342 -19.567 1.00 79.69 95 PHE A N 1
ATOM 764 C CA . PHE A 1 95 ? 11.235 -3.132 -18.791 1.00 79.69 95 PHE A CA 1
ATOM 765 C C . PHE A 1 95 ? 9.735 -2.830 -18.682 1.00 79.69 95 PHE A C 1
ATOM 767 O O . PHE A 1 95 ? 9.241 -2.538 -17.593 1.00 79.69 95 PHE A O 1
ATOM 774 N N . PHE A 1 96 ? 8.992 -2.959 -19.782 1.00 80.81 96 PHE A N 1
ATOM 775 C CA . PHE A 1 96 ? 7.542 -2.780 -19.771 1.00 80.81 96 PHE A CA 1
ATOM 776 C C . PHE A 1 96 ? 6.852 -3.763 -18.813 1.00 80.81 96 PHE A C 1
ATOM 778 O O . PHE A 1 96 ? 6.019 -3.352 -18.007 1.00 80.81 96 PHE A O 1
ATOM 785 N N . LEU A 1 97 ? 7.242 -5.042 -18.840 1.00 85.62 97 LEU A N 1
ATOM 786 C CA . LEU A 1 97 ? 6.725 -6.060 -17.920 1.00 85.62 97 LEU A CA 1
ATOM 787 C C . LEU A 1 97 ? 7.046 -5.733 -16.457 1.00 85.62 97 LEU A C 1
ATOM 789 O O . LEU A 1 97 ? 6.184 -5.893 -15.596 1.00 85.62 97 LEU A O 1
ATOM 793 N N . LEU A 1 98 ? 8.248 -5.233 -16.165 1.00 82.88 98 LEU A N 1
ATOM 794 C CA . LEU A 1 98 ? 8.623 -4.810 -14.814 1.00 82.88 98 LEU A CA 1
ATOM 795 C C . LEU A 1 98 ? 7.723 -3.675 -14.299 1.00 82.88 98 LEU A C 1
ATOM 797 O O . LEU A 1 98 ? 7.249 -3.728 -13.161 1.00 82.88 98 LEU A O 1
ATOM 801 N N . VAL A 1 99 ? 7.464 -2.663 -15.135 1.00 80.56 99 VAL A N 1
ATOM 802 C CA . VAL A 1 99 ? 6.569 -1.544 -14.793 1.00 80.56 99 VAL A CA 1
ATOM 803 C C . VAL A 1 99 ? 5.138 -2.042 -14.601 1.00 80.56 99 VAL A C 1
ATOM 805 O O . VAL A 1 99 ? 4.511 -1.702 -13.600 1.00 80.56 99 VAL A O 1
ATOM 808 N N . LEU A 1 100 ? 4.643 -2.889 -15.508 1.00 84.88 100 LEU A N 1
ATOM 809 C CA . LEU A 1 100 ? 3.315 -3.499 -15.426 1.00 84.88 100 LEU A CA 1
ATOM 810 C C . LEU A 1 100 ? 3.121 -4.254 -14.106 1.00 84.88 100 LEU A C 1
ATOM 812 O O . LEU A 1 100 ? 2.163 -3.986 -13.385 1.00 84.88 100 LEU A O 1
ATOM 816 N N . LEU A 1 101 ? 4.047 -5.154 -13.768 1.00 86.44 101 LEU A N 1
ATOM 817 C CA . LEU A 1 101 ? 3.997 -5.939 -12.535 1.00 86.44 101 LEU A CA 1
ATOM 818 C C . LEU A 1 101 ? 4.034 -5.046 -11.290 1.00 86.44 101 LEU A C 1
ATOM 820 O O . LEU A 1 101 ? 3.248 -5.245 -10.370 1.00 86.44 101 LEU A O 1
ATOM 824 N N . THR A 1 102 ? 4.890 -4.024 -11.272 1.00 83.31 102 THR A N 1
ATOM 825 C CA . THR A 1 102 ? 4.981 -3.102 -10.127 1.00 83.31 102 THR A CA 1
ATOM 826 C C . THR A 1 102 ? 3.696 -2.281 -9.958 1.00 83.31 102 THR A C 1
ATOM 828 O O . THR A 1 102 ? 3.241 -2.079 -8.833 1.00 83.31 102 THR A O 1
ATOM 831 N N . CYS A 1 103 ? 3.072 -1.844 -11.058 1.00 86.69 103 CYS A N 1
ATOM 832 C CA . CYS A 1 103 ? 1.779 -1.157 -11.024 1.00 86.69 103 CYS A CA 1
ATOM 833 C C . CYS A 1 103 ? 0.636 -2.074 -10.568 1.00 86.69 103 CYS A C 1
ATOM 835 O O . CYS A 1 103 ? -0.230 -1.607 -9.833 1.00 86.69 103 CYS A O 1
ATOM 837 N N . LEU A 1 104 ? 0.640 -3.353 -10.966 1.00 89.06 104 LEU A N 1
ATOM 838 C CA . LEU A 1 104 ? -0.364 -4.340 -10.549 1.00 89.06 104 LEU A CA 1
ATOM 839 C C . LEU A 1 104 ? -0.365 -4.529 -9.028 1.00 89.06 104 LEU A C 1
ATOM 841 O O . LEU A 1 104 ? -1.393 -4.322 -8.390 1.00 89.06 104 LEU A O 1
ATOM 845 N N . ILE A 1 105 ? 0.792 -4.830 -8.430 1.00 87.44 105 ILE A N 1
ATOM 846 C CA . ILE A 1 105 ? 0.873 -4.989 -6.968 1.00 87.44 105 ILE A CA 1
ATOM 847 C C . ILE A 1 105 ? 0.616 -3.657 -6.256 1.00 87.44 105 ILE A C 1
ATOM 849 O O . ILE A 1 105 ? -0.011 -3.610 -5.201 1.00 87.44 105 ILE A O 1
ATOM 853 N N . GLY A 1 106 ? 1.140 -2.553 -6.802 1.00 88.69 106 GLY A N 1
ATOM 854 C CA . GLY A 1 106 ? 0.963 -1.227 -6.216 1.00 88.69 106 GLY A CA 1
ATOM 855 C C . GLY A 1 106 ? -0.507 -0.810 -6.152 1.00 88.69 106 GLY A C 1
ATOM 856 O O . GLY A 1 106 ? -0.901 -0.146 -5.190 1.00 88.69 106 GLY A O 1
ATOM 857 N N . GLN A 1 107 ? -1.313 -1.243 -7.127 1.00 90.62 107 GLN A N 1
ATOM 858 C CA . GLN A 1 107 ? -2.765 -1.123 -7.096 1.00 90.62 107 GLN A CA 1
ATOM 859 C C . GLN A 1 107 ? -3.387 -2.061 -6.056 1.00 90.62 107 GLN A C 1
ATOM 861 O O . GLN A 1 107 ? -4.143 -1.589 -5.214 1.00 90.62 107 GLN A O 1
ATOM 866 N N . GLU A 1 108 ? -3.048 -3.353 -6.070 1.00 91.38 108 GLU A N 1
ATOM 867 C CA . GLU A 1 108 ? -3.597 -4.336 -5.122 1.00 91.38 108 GLU A CA 1
ATOM 868 C C . GLU A 1 108 ? -3.396 -3.883 -3.668 1.00 91.38 108 GLU A C 1
ATOM 870 O O . GLU A 1 108 ? -4.325 -3.890 -2.868 1.00 91.38 108 GLU A O 1
ATOM 875 N N . MET A 1 109 ? -2.207 -3.378 -3.331 1.00 90.31 109 MET A N 1
ATOM 876 C CA . MET A 1 109 ? -1.919 -2.839 -2.002 1.00 90.31 109 MET A CA 1
ATOM 877 C C . MET A 1 109 ? -2.799 -1.625 -1.641 1.00 90.31 109 MET A C 1
ATOM 879 O O . MET A 1 109 ? -3.199 -1.480 -0.479 1.00 90.31 109 MET A O 1
ATOM 883 N N . GLN A 1 110 ? -3.088 -0.746 -2.607 1.00 90.75 110 GLN A N 1
ATOM 884 C CA . GLN A 1 110 ? -3.971 0.410 -2.403 1.00 90.75 110 GLN A CA 1
ATOM 885 C C . GLN A 1 110 ? -5.402 -0.040 -2.136 1.00 90.75 110 GLN A C 1
ATOM 887 O O . GLN A 1 110 ? -5.988 0.387 -1.138 1.00 90.75 110 GLN A O 1
ATOM 892 N N . ASP A 1 111 ? -5.919 -0.931 -2.979 1.00 91.25 111 ASP A N 1
ATOM 893 C CA . ASP A 1 111 ? -7.272 -1.474 -2.880 1.00 91.25 111 ASP A CA 1
ATOM 894 C C . ASP A 1 111 ? -7.448 -2.212 -1.544 1.00 91.25 111 ASP A C 1
ATOM 896 O O . ASP A 1 111 ? -8.388 -1.963 -0.787 1.00 91.25 111 ASP A O 1
ATOM 900 N N . GLU A 1 112 ? -6.478 -3.050 -1.174 1.00 90.44 112 GLU A N 1
ATOM 901 C CA . GLU A 1 112 ? -6.511 -3.793 0.081 1.00 90.44 112 GLU A CA 1
ATOM 902 C C . GLU A 1 112 ? -6.476 -2.882 1.306 1.00 90.44 112 GLU A C 1
ATOM 904 O O . GLU A 1 112 ? -7.205 -3.126 2.272 1.00 90.44 112 GLU A O 1
ATOM 909 N N . THR A 1 113 ? -5.685 -1.809 1.267 1.00 89.31 113 THR A N 1
ATOM 910 C CA . THR A 1 113 ? -5.655 -0.827 2.356 1.00 89.31 113 THR A CA 1
ATOM 911 C C . THR A 1 113 ? -6.969 -0.055 2.454 1.00 89.31 113 THR A C 1
ATOM 913 O O . THR A 1 113 ? -7.453 0.179 3.562 1.00 89.31 113 THR A O 1
ATOM 916 N N . TYR A 1 114 ? -7.544 0.343 1.318 1.00 88.31 114 TYR A N 1
ATOM 917 C CA . TYR A 1 114 ? -8.810 1.072 1.273 1.00 88.31 114 TYR A CA 1
ATOM 918 C C . TYR A 1 114 ? -9.944 0.242 1.894 1.00 88.31 114 TYR A C 1
ATOM 920 O O . TYR A 1 114 ? -10.644 0.705 2.795 1.00 88.31 114 TYR A O 1
ATOM 928 N N . ASN A 1 115 ? -10.010 -1.041 1.536 1.00 90.38 115 ASN A N 1
ATOM 929 C CA . ASN A 1 115 ? -11.025 -1.988 2.002 1.00 90.38 115 ASN A CA 1
ATOM 930 C C . ASN A 1 115 ? -10.901 -2.363 3.501 1.00 90.38 115 ASN A C 1
ATOM 932 O O . ASN A 1 115 ? -11.690 -3.161 4.011 1.00 90.38 115 ASN A O 1
ATOM 936 N N . ILE A 1 116 ? -9.916 -1.834 4.247 1.00 89.56 116 ILE A N 1
ATOM 937 C CA . ILE A 1 116 ? -9.889 -1.959 5.721 1.00 89.56 116 ILE A CA 1
ATOM 938 C C . ILE A 1 116 ? -11.109 -1.256 6.325 1.00 89.56 116 ILE A C 1
ATOM 940 O O . ILE A 1 116 ? -11.691 -1.762 7.284 1.00 89.56 116 ILE A O 1
ATOM 944 N N . GLN A 1 117 ? -11.516 -0.121 5.748 1.00 88.94 117 GLN A N 1
ATOM 945 C CA . GLN A 1 117 ? -12.698 0.617 6.186 1.00 88.94 117 GLN A CA 1
ATOM 946 C C . GLN A 1 117 ? -13.960 -0.251 6.119 1.00 88.94 117 GLN A C 1
ATOM 948 O O . GLN A 1 117 ? -14.738 -0.257 7.070 1.00 88.94 117 GLN A O 1
ATOM 953 N N . ASP A 1 118 ? -14.133 -1.029 5.051 1.00 88.06 118 ASP A N 1
ATOM 954 C CA . ASP A 1 118 ? -15.293 -1.911 4.896 1.00 88.06 118 ASP A CA 1
ATOM 955 C C . ASP A 1 118 ? -15.326 -2.986 5.983 1.00 88.06 118 ASP A C 1
ATOM 957 O O . ASP A 1 118 ? -16.360 -3.216 6.600 1.00 88.06 118 ASP A O 1
ATOM 961 N N . SER A 1 119 ? -14.168 -3.564 6.317 1.00 86.81 119 SER A N 1
ATOM 962 C CA . SER A 1 119 ? -14.067 -4.568 7.388 1.00 86.81 119 SER A CA 1
ATOM 963 C C . SER A 1 119 ? -14.418 -4.004 8.768 1.00 86.81 119 SER A C 1
ATOM 965 O O . SER A 1 119 ? -14.926 -4.726 9.624 1.00 86.81 119 SER A O 1
ATOM 967 N N . ILE A 1 120 ? -14.142 -2.718 8.993 1.00 87.50 120 ILE A N 1
ATOM 968 C CA . ILE A 1 120 ? -14.542 -2.013 10.211 1.00 87.50 120 ILE A CA 1
ATOM 969 C C . ILE A 1 120 ? -16.049 -1.730 10.182 1.00 87.50 120 ILE A C 1
ATOM 971 O O . ILE A 1 120 ? -16.723 -1.978 11.176 1.00 87.50 120 ILE A O 1
ATOM 975 N N . ASN A 1 121 ? -16.594 -1.267 9.056 1.00 85.00 121 ASN A N 1
ATOM 976 C CA . ASN A 1 121 ? -18.022 -0.969 8.913 1.00 85.00 121 ASN A CA 1
ATOM 977 C C . ASN A 1 121 ? -18.916 -2.211 9.033 1.00 85.00 121 ASN A C 1
ATOM 979 O O . ASN A 1 121 ? -20.017 -2.113 9.559 1.00 85.00 121 ASN A O 1
ATOM 983 N N . GLU A 1 122 ? -18.441 -3.371 8.578 1.00 85.19 122 GLU A N 1
ATOM 984 C CA . GLU A 1 122 ? -19.119 -4.666 8.731 1.00 85.19 122 GLU A CA 1
ATOM 985 C C . GLU A 1 122 ? -19.090 -5.203 10.172 1.00 85.19 122 GLU A C 1
ATOM 987 O O . GLU A 1 122 ? -19.769 -6.182 10.485 1.00 85.19 122 GLU A O 1
ATOM 992 N N . SER A 1 123 ? -18.284 -4.608 11.055 1.00 81.88 123 SER A N 1
ATOM 993 C CA . SER A 1 123 ? -18.188 -5.034 12.450 1.00 81.88 123 SER A CA 1
ATOM 994 C C . SER A 1 123 ? -19.286 -4.405 13.321 1.00 81.88 123 SER A C 1
ATOM 996 O O . SER A 1 123 ? -19.770 -3.316 13.028 1.00 81.88 123 SER A O 1
ATOM 998 N N . LYS A 1 124 ? -19.675 -5.071 14.417 1.00 81.06 124 LYS A N 1
ATOM 999 C CA . LYS A 1 124 ? -20.730 -4.620 15.356 1.00 81.06 124 LYS A CA 1
ATOM 1000 C C . LYS A 1 124 ? -20.233 -3.551 16.339 1.00 81.06 124 LYS A C 1
ATOM 1002 O O . LYS A 1 124 ? -20.283 -3.713 17.560 1.00 81.06 124 LYS A O 1
ATOM 1007 N N . TRP A 1 125 ? -19.595 -2.511 15.815 1.00 80.56 125 TRP A N 1
ATOM 1008 C CA . TRP A 1 125 ? -18.942 -1.488 16.632 1.00 80.56 125 TRP A CA 1
ATOM 1009 C C . TRP A 1 125 ? -19.907 -0.439 17.192 1.00 80.56 125 TRP A C 1
ATOM 1011 O O . TRP A 1 125 ? -19.575 0.234 18.169 1.00 80.56 125 TRP A O 1
ATOM 1021 N N . ASP A 1 126 ? -21.087 -0.321 16.5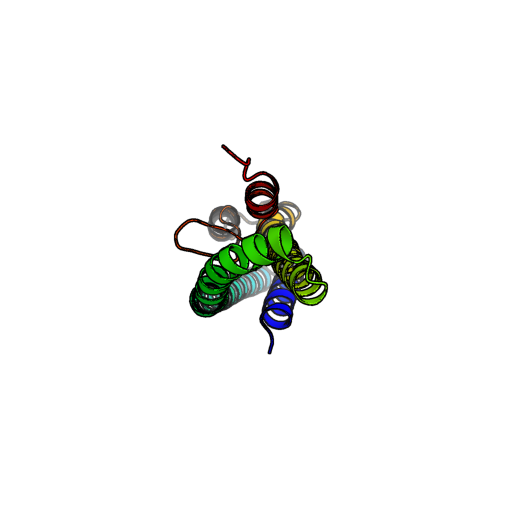91 1.00 76.00 126 ASP A N 1
ATOM 1022 C CA . ASP A 1 126 ? -22.176 0.595 16.923 1.00 76.00 126 ASP A CA 1
ATOM 1023 C C . ASP A 1 126 ? -22.755 0.377 18.330 1.00 76.00 126 ASP A C 1
ATOM 1025 O O . ASP A 1 126 ? -23.216 1.331 18.958 1.00 76.00 126 ASP A O 1
ATOM 1029 N N . ASP A 1 127 ? -22.616 -0.831 18.874 1.00 76.69 127 ASP A N 1
ATOM 1030 C CA . ASP A 1 127 ? -23.055 -1.175 20.231 1.00 76.69 127 ASP A CA 1
ATOM 1031 C C . ASP A 1 127 ? -22.149 -0.618 21.355 1.00 76.69 127 ASP A C 1
ATOM 1033 O O . ASP A 1 127 ? -22.521 -0.669 22.528 1.00 76.69 127 ASP A O 1
ATOM 1037 N N . ASP A 1 128 ? -20.951 -0.091 21.052 1.00 76.75 128 ASP A N 1
ATOM 1038 C CA . ASP A 1 128 ? -20.022 0.441 22.067 1.00 76.75 128 ASP A CA 1
ATOM 1039 C C . ASP A 1 128 ? -19.485 1.836 21.719 1.00 76.75 128 ASP A C 1
ATOM 1041 O O . ASP A 1 128 ? -18.433 2.025 21.096 1.00 76.75 128 ASP A O 1
ATOM 1045 N N . LEU A 1 129 ? -20.201 2.844 22.224 1.00 77.38 129 LEU A N 1
ATOM 1046 C CA . LEU A 1 129 ? -19.883 4.265 22.066 1.00 77.38 129 LEU A CA 1
ATOM 1047 C C . LEU A 1 129 ? -18.505 4.661 22.623 1.00 77.38 129 LEU A C 1
ATOM 1049 O O . LEU A 1 129 ? -17.945 5.672 22.188 1.00 77.38 129 LEU A O 1
ATOM 1053 N N . ASN A 1 130 ? -17.942 3.902 23.572 1.00 79.00 130 ASN A N 1
ATOM 1054 C CA . ASN A 1 130 ? -16.614 4.203 24.107 1.00 79.00 130 ASN A CA 1
ATOM 1055 C C . ASN A 1 130 ? -15.520 3.840 23.099 1.00 79.00 130 ASN A C 1
ATOM 1057 O O . ASN A 1 130 ? -14.532 4.566 22.988 1.00 79.00 130 ASN A O 1
ATOM 1061 N N . LEU A 1 131 ? -15.712 2.755 22.345 1.00 82.12 131 LEU A N 1
ATOM 1062 C CA . LEU A 1 131 ? -14.778 2.297 21.315 1.00 82.12 131 LEU A CA 1
ATOM 1063 C C . LEU A 1 131 ? -14.982 3.015 19.974 1.00 82.12 131 LEU A C 1
ATOM 1065 O O . LEU A 1 131 ? -14.028 3.158 19.208 1.00 82.12 131 LEU A O 1
ATOM 1069 N N . ALA A 1 132 ? -16.183 3.540 19.714 1.00 83.12 132 ALA A N 1
ATOM 1070 C CA . ALA A 1 132 ? -16.512 4.274 18.490 1.00 83.12 132 ALA A CA 1
ATOM 1071 C C . ALA A 1 132 ? -15.575 5.467 18.214 1.00 83.12 132 ALA A C 1
ATOM 1073 O O . ALA A 1 132 ? -15.239 5.748 17.064 1.00 83.12 132 ALA A O 1
ATOM 1074 N N . LYS A 1 133 ? -15.109 6.173 19.256 1.00 84.38 133 LYS A N 1
ATOM 1075 C CA . LYS A 1 133 ? -14.162 7.294 19.096 1.00 84.38 133 LYS A CA 1
ATOM 1076 C C . LYS A 1 133 ? -12.808 6.835 18.560 1.00 84.38 133 LYS A C 1
ATOM 1078 O O . LYS A 1 133 ? -12.293 7.438 17.620 1.00 84.38 133 LYS A O 1
ATOM 1083 N N . ASP A 1 134 ? -12.261 5.767 19.134 1.00 85.12 134 ASP A N 1
ATOM 1084 C CA . ASP A 1 134 ? -10.980 5.199 18.708 1.00 85.12 134 ASP A CA 1
ATOM 1085 C C . ASP A 1 134 ? -11.094 4.633 17.287 1.00 85.12 134 ASP A C 1
ATOM 1087 O O . ASP A 1 134 ? -10.218 4.848 16.448 1.00 85.12 134 ASP A O 1
ATOM 1091 N N . LEU A 1 135 ? -12.221 3.986 16.984 1.00 86.25 135 LEU A N 1
ATOM 1092 C CA . LEU A 1 135 ? -12.517 3.444 15.663 1.00 86.25 135 LEU A CA 1
ATOM 1093 C C . LEU A 1 135 ? -12.633 4.538 14.593 1.00 86.25 135 LEU A C 1
ATOM 1095 O O . LEU A 1 135 ? -12.085 4.388 13.506 1.00 86.25 135 LEU A O 1
ATOM 1099 N N . ASN A 1 136 ? -13.266 5.672 14.909 1.00 85.94 136 ASN A N 1
ATOM 1100 C CA . ASN A 1 136 ? -13.353 6.818 14.000 1.00 85.94 136 ASN A CA 1
ATOM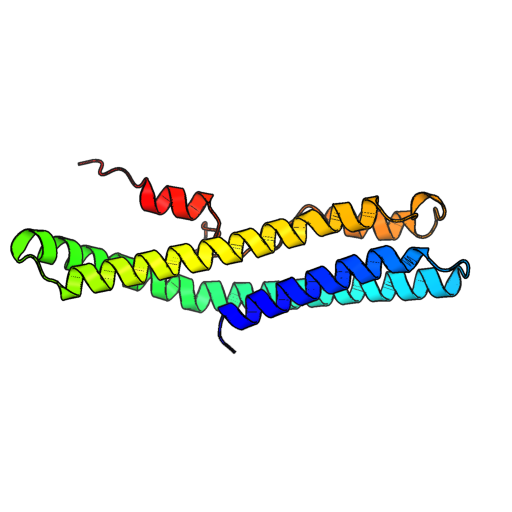 1101 C C . ASN A 1 136 ? -11.971 7.360 13.617 1.00 85.94 136 ASN A C 1
ATOM 1103 O O . ASN A 1 136 ? -11.750 7.741 12.468 1.00 85.94 136 ASN A O 1
ATOM 1107 N N . ILE A 1 137 ? -11.014 7.362 14.549 1.00 85.81 137 ILE A N 1
ATOM 1108 C CA . ILE A 1 137 ? -9.629 7.756 14.255 1.00 85.81 137 ILE A CA 1
ATOM 1109 C C . ILE A 1 137 ? -8.988 6.774 13.268 1.00 85.81 137 ILE A C 1
ATOM 1111 O O . ILE A 1 137 ? -8.307 7.199 12.330 1.00 85.81 137 ILE A O 1
ATOM 1115 N N . VAL A 1 138 ? -9.232 5.473 13.442 1.00 87.12 138 VAL A N 1
ATOM 1116 C CA . VAL A 1 138 ? -8.766 4.444 12.503 1.00 87.12 138 VAL A CA 1
ATOM 1117 C C . VAL A 1 138 ? -9.406 4.634 11.129 1.00 87.12 138 VAL A C 1
ATOM 1119 O O . VAL A 1 138 ? -8.683 4.694 10.139 1.00 87.12 138 VAL A O 1
ATOM 1122 N N . LEU A 1 139 ? -10.725 4.820 11.061 1.00 87.00 139 LEU A N 1
ATOM 1123 C CA . LEU A 1 139 ? -11.460 5.045 9.813 1.00 87.00 139 LEU A CA 1
ATOM 1124 C C . LEU A 1 139 ? -10.936 6.269 9.054 1.00 87.00 139 LEU A C 1
ATOM 1126 O O . LEU A 1 139 ? -10.626 6.175 7.867 1.00 87.00 139 LEU A O 1
ATOM 1130 N N . MET A 1 140 ? -10.727 7.394 9.746 1.00 86.00 140 MET A N 1
ATOM 1131 C CA . MET A 1 140 ? -10.109 8.588 9.154 1.00 86.00 140 MET A CA 1
ATOM 1132 C C . MET A 1 140 ? -8.705 8.307 8.599 1.00 86.00 140 MET A C 1
ATOM 1134 O O . MET A 1 140 ? -8.297 8.906 7.602 1.00 86.00 140 MET A O 1
ATOM 1138 N N . ARG A 1 141 ? -7.943 7.395 9.218 1.00 87.62 141 ARG A N 1
ATOM 1139 C CA . ARG A 1 141 ? -6.628 6.983 8.711 1.00 87.62 141 ARG A CA 1
ATOM 1140 C C . ARG A 1 141 ? -6.739 6.058 7.499 1.00 87.62 141 ARG A C 1
ATOM 1142 O O . ARG A 1 141 ? -5.911 6.202 6.596 1.00 87.62 141 ARG A O 1
ATOM 1149 N N . CYS A 1 142 ? -7.717 5.154 7.460 1.00 84.94 142 CYS A N 1
ATOM 1150 C CA . CYS A 1 142 ? -7.947 4.231 6.343 1.00 84.94 142 CYS A CA 1
ATOM 1151 C C . CYS A 1 142 ? -8.271 4.960 5.031 1.00 84.94 142 CYS A C 1
ATOM 1153 O O . CYS A 1 142 ? -7.865 4.494 3.971 1.00 84.94 142 CYS A O 1
ATOM 1155 N N . GLN A 1 143 ? -8.860 6.161 5.095 1.00 83.44 143 GLN A N 1
ATOM 1156 C CA . GLN A 1 143 ? -9.098 7.011 3.915 1.00 83.44 143 GLN A CA 1
ATOM 1157 C C . GLN A 1 143 ? -7.822 7.477 3.191 1.00 83.44 143 GLN A C 1
ATOM 1159 O O . GLN A 1 143 ? -7.893 8.062 2.112 1.00 83.44 143 GLN A O 1
ATOM 1164 N N . LYS A 1 144 ? -6.641 7.234 3.768 1.00 85.12 144 LYS A N 1
ATOM 1165 C CA . LYS A 1 144 ? -5.342 7.474 3.132 1.00 85.12 144 LYS A CA 1
ATOM 1166 C C . LYS A 1 144 ? -4.698 6.121 2.795 1.00 85.12 144 LYS A C 1
ATOM 1168 O O . LYS A 1 144 ? -3.923 5.620 3.621 1.00 85.12 144 LYS A O 1
ATOM 1173 N N . PRO A 1 145 ? -5.001 5.517 1.629 1.00 82.12 145 PRO A N 1
ATOM 1174 C CA . PRO A 1 145 ? -4.456 4.214 1.267 1.00 82.12 145 PRO A CA 1
ATOM 1175 C C . PRO A 1 145 ? -2.926 4.253 1.223 1.00 82.12 145 PRO A C 1
ATOM 1177 O O . PRO A 1 145 ? -2.310 5.293 0.974 1.00 82.12 145 PRO A O 1
ATOM 1180 N N . LEU A 1 146 ? -2.304 3.114 1.511 1.00 87.38 146 LEU A N 1
ATOM 1181 C CA . LEU A 1 146 ? -0.865 2.947 1.370 1.00 87.38 146 LEU A CA 1
ATOM 1182 C C . LEU A 1 146 ? -0.545 2.815 -0.118 1.00 87.38 146 LEU A C 1
ATOM 1184 O O . LEU A 1 146 ? -1.287 2.175 -0.852 1.00 87.38 146 LEU A O 1
ATOM 1188 N N . TYR A 1 147 ? 0.567 3.397 -0.558 1.00 86.06 147 TYR A N 1
ATOM 1189 C CA . TYR A 1 147 ? 0.966 3.409 -1.964 1.00 86.06 147 TYR A CA 1
ATOM 1190 C C . TYR A 1 147 ? 2.460 3.126 -2.132 1.00 86.06 147 TYR A C 1
ATOM 1192 O O . TYR A 1 147 ? 3.268 3.413 -1.246 1.00 86.06 147 TYR A O 1
ATOM 1200 N N . LEU A 1 148 ? 2.819 2.581 -3.296 1.00 84.50 148 LEU A N 1
ATOM 1201 C CA . LEU A 1 148 ? 4.204 2.461 -3.748 1.00 84.50 148 LEU A CA 1
ATOM 1202 C C . LEU A 1 148 ? 4.544 3.661 -4.638 1.00 84.50 148 LEU A C 1
ATOM 1204 O O . LEU A 1 148 ? 3.928 3.870 -5.678 1.00 84.50 148 LEU A O 1
ATOM 1208 N N . GLN A 1 149 ? 5.523 4.462 -4.238 1.00 82.44 149 GLN A N 1
ATOM 1209 C CA . GLN A 1 149 ? 5.911 5.704 -4.901 1.00 82.44 149 GLN A CA 1
ATOM 1210 C C . GLN A 1 149 ? 7.080 5.465 -5.863 1.00 82.44 149 GLN A C 1
ATOM 1212 O O . GLN A 1 149 ? 8.127 4.959 -5.457 1.00 82.44 149 GLN A O 1
ATOM 1217 N N . SER A 1 150 ? 6.922 5.854 -7.128 1.00 70.56 150 SER A N 1
ATOM 1218 C CA . SER A 1 150 ? 7.910 5.640 -8.195 1.00 70.56 150 SER A CA 1
ATOM 1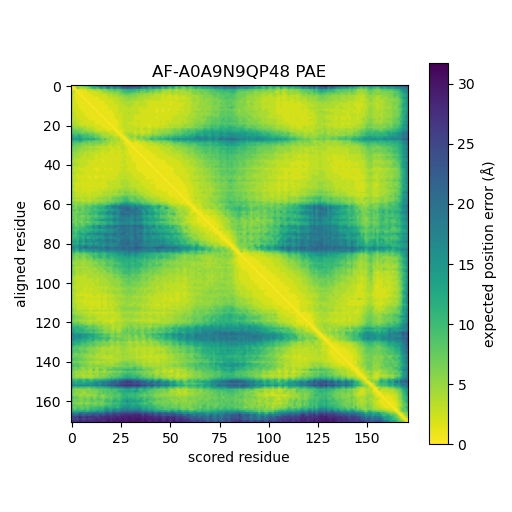219 C C . SER A 1 150 ? 8.900 6.797 -8.372 1.00 70.56 150 SER A C 1
ATOM 1221 O O . SER A 1 150 ? 10.009 6.578 -8.847 1.00 70.56 150 SER A O 1
ATOM 1223 N N . SER A 1 151 ? 8.525 8.028 -7.998 1.00 63.47 151 SER A N 1
ATOM 1224 C CA . SER A 1 151 ? 9.303 9.267 -8.219 1.00 63.47 151 SER A CA 1
ATOM 1225 C C . SER A 1 151 ? 8.734 10.424 -7.357 1.00 63.47 151 SER A C 1
ATOM 1227 O O . SER A 1 151 ? 7.782 10.173 -6.611 1.00 63.47 151 SER A O 1
ATOM 1229 N N . PRO A 1 152 ? 9.226 11.687 -7.398 1.00 58.22 152 PRO A N 1
ATOM 1230 C CA . PRO A 1 152 ? 8.661 12.780 -6.594 1.00 58.22 152 PRO A CA 1
ATOM 1231 C C . PRO A 1 152 ? 7.148 12.988 -6.776 1.00 58.22 152 PRO A C 1
ATOM 1233 O O . PRO A 1 152 ? 6.507 13.487 -5.858 1.00 58.22 152 PRO A O 1
ATOM 1236 N N . THR A 1 153 ? 6.573 12.575 -7.913 1.00 55.88 153 THR A N 1
ATOM 1237 C CA . THR A 1 153 ? 5.155 12.804 -8.253 1.00 55.88 153 THR A CA 1
ATOM 1238 C C . THR A 1 153 ? 4.383 11.565 -8.732 1.00 55.88 153 THR A C 1
ATOM 1240 O O . THR A 1 153 ? 3.186 11.674 -8.976 1.00 55.88 153 THR A O 1
ATOM 1243 N N . GLY A 1 154 ? 5.023 10.396 -8.867 1.00 73.19 154 GLY A N 1
ATOM 1244 C CA . GLY A 1 154 ? 4.401 9.191 -9.438 1.00 73.19 154 GLY A CA 1
ATOM 1245 C C . GLY A 1 154 ? 4.076 8.116 -8.399 1.00 73.19 154 GLY A C 1
ATOM 1246 O O . GLY A 1 154 ? 4.898 7.824 -7.526 1.00 73.19 154 GLY A O 1
ATOM 1247 N N . ILE A 1 155 ? 2.899 7.499 -8.519 1.00 83.06 155 ILE A N 1
ATOM 1248 C CA . ILE A 1 155 ? 2.461 6.338 -7.729 1.00 83.06 155 ILE A CA 1
ATOM 1249 C C . ILE A 1 155 ? 2.358 5.137 -8.672 1.00 83.06 155 ILE A C 1
ATOM 1251 O O . ILE A 1 155 ? 1.803 5.260 -9.756 1.00 83.06 155 ILE A O 1
ATOM 1255 N N . PHE A 1 156 ? 2.880 3.976 -8.282 1.00 83.12 156 PHE A N 1
ATOM 1256 C CA . PHE A 1 156 ? 2.705 2.738 -9.040 1.00 83.12 156 PHE A CA 1
ATOM 1257 C C . PHE A 1 156 ? 1.260 2.245 -8.900 1.00 83.12 156 PHE A C 1
ATOM 1259 O O . PHE A 1 156 ? 0.892 1.626 -7.906 1.00 83.12 156 PHE A O 1
ATOM 1266 N N . ASN A 1 157 ? 0.439 2.578 -9.890 1.00 84.81 157 ASN A N 1
ATOM 1267 C CA . ASN A 1 157 ? -0.960 2.184 -10.016 1.00 84.81 157 ASN A CA 1
ATOM 1268 C C . ASN A 1 157 ? -1.351 2.108 -11.504 1.00 84.81 157 ASN A C 1
ATOM 1270 O O . ASN A 1 157 ? -0.540 2.410 -12.391 1.00 84.81 157 ASN A O 1
ATOM 1274 N N . TYR A 1 158 ? -2.597 1.737 -11.804 1.00 85.00 158 TYR A N 1
ATOM 1275 C CA . TYR A 1 158 ? -3.058 1.662 -13.196 1.00 85.00 158 TYR A CA 1
ATOM 1276 C C . TYR A 1 158 ? -2.999 3.001 -13.934 1.00 85.00 158 TYR A C 1
ATOM 1278 O O . TYR A 1 158 ? -2.712 3.028 -15.129 1.00 85.00 158 TYR A O 1
ATOM 1286 N N . GLN A 1 159 ? -3.205 4.121 -13.241 1.00 83.12 159 GLN A N 1
ATOM 1287 C CA . GLN A 1 159 ? -3.131 5.447 -13.853 1.00 83.12 159 GLN A CA 1
ATOM 1288 C C . GLN A 1 159 ? -1.719 5.753 -14.372 1.00 83.12 159 GLN A C 1
ATOM 1290 O O . GLN A 1 159 ? -1.563 6.270 -15.478 1.00 83.12 159 GLN A O 1
ATOM 1295 N N . GLN A 1 160 ? -0.685 5.382 -13.616 1.00 79.62 160 GLN A N 1
ATOM 1296 C CA . GLN A 1 160 ? 0.704 5.529 -14.040 1.00 79.62 160 GLN A CA 1
ATOM 1297 C C . GLN A 1 160 ? 1.047 4.608 -15.215 1.00 79.62 160 GLN A C 1
ATOM 1299 O O . GLN A 1 160 ? 1.771 5.019 -16.120 1.00 79.62 160 GLN A O 1
ATOM 1304 N N . LEU A 1 161 ? 0.512 3.383 -15.233 1.00 79.19 161 LEU A N 1
ATOM 1305 C CA . LEU A 1 161 ? 0.674 2.473 -16.368 1.00 79.19 161 LEU A CA 1
ATOM 1306 C C . LEU A 1 161 ? 0.053 3.059 -17.642 1.00 79.19 161 LEU A C 1
ATOM 1308 O O . LEU A 1 161 ? 0.698 3.073 -18.691 1.00 79.19 161 LEU A O 1
ATOM 1312 N N . ILE A 1 162 ? -1.170 3.590 -17.532 1.00 81.31 162 ILE A N 1
ATOM 1313 C CA . ILE A 1 162 ? -1.846 4.266 -18.639 1.00 81.31 162 ILE A CA 1
ATOM 1314 C C . ILE A 1 162 ? -0.984 5.427 -19.118 1.00 81.31 162 ILE A C 1
ATOM 1316 O O . ILE A 1 162 ? -0.682 5.457 -20.300 1.00 81.31 162 ILE A O 1
ATOM 1320 N N . LEU A 1 163 ? -0.498 6.298 -18.226 1.00 78.38 163 LEU A N 1
ATOM 1321 C CA . LEU A 1 163 ? 0.352 7.436 -18.590 1.00 78.38 163 LEU A CA 1
ATOM 1322 C C . LEU A 1 163 ? 1.603 7.021 -19.381 1.00 78.38 163 LEU A C 1
ATOM 1324 O O . LEU A 1 163 ? 1.937 7.662 -20.373 1.00 78.38 163 LEU A O 1
ATOM 1328 N N . VAL A 1 164 ? 2.280 5.948 -18.963 1.00 73.00 164 VAL A N 1
ATOM 1329 C CA . VAL A 1 164 ? 3.458 5.420 -19.672 1.00 73.00 164 VAL A CA 1
ATOM 1330 C C . VAL A 1 164 ? 3.071 4.866 -21.047 1.00 73.00 164 VAL A C 1
ATOM 1332 O O . VAL A 1 164 ? 3.779 5.104 -22.019 1.00 73.00 164 VAL A O 1
ATOM 1335 N N . SER A 1 165 ? 1.936 4.170 -21.152 1.00 70.94 165 SER A N 1
ATOM 1336 C CA . SER A 1 165 ? 1.449 3.607 -22.423 1.00 70.94 165 SER A CA 1
ATOM 1337 C C . SER A 1 165 ? 0.824 4.644 -23.367 1.00 70.94 165 SER A C 1
ATOM 1339 O O . SER A 1 165 ? 0.845 4.476 -24.583 1.00 70.94 165 SER A O 1
ATOM 1341 N N . SER A 1 166 ? 0.269 5.721 -22.810 1.00 68.31 166 SER A N 1
ATOM 1342 C CA . SER A 1 166 ? -0.474 6.768 -23.506 1.00 68.31 166 SER A CA 1
ATOM 1343 C C . SER A 1 166 ? 0.351 8.029 -23.701 1.00 68.31 166 SER A C 1
ATOM 1345 O O . SER A 1 166 ? -0.221 9.044 -24.106 1.00 68.31 166 SER A O 1
ATOM 1347 N N . ALA A 1 167 ? 1.647 8.006 -23.368 1.00 59.69 167 ALA A N 1
ATOM 1348 C CA . ALA A 1 167 ? 2.585 9.067 -23.693 1.00 59.69 167 ALA A CA 1
ATOM 1349 C C . ALA A 1 167 ? 2.564 9.241 -25.214 1.00 59.69 167 ALA A C 1
ATOM 1351 O O . ALA A 1 167 ? 3.227 8.529 -25.967 1.00 59.69 167 ALA A O 1
ATOM 1352 N N . LYS A 1 168 ? 1.681 10.135 -25.668 1.00 44.53 168 LYS A N 1
ATOM 1353 C CA . LYS A 1 168 ? 1.492 10.439 -27.072 1.00 44.53 168 LYS A CA 1
ATOM 1354 C C . LYS A 1 168 ? 2.822 10.950 -27.589 1.00 44.53 168 LYS A C 1
ATOM 1356 O O . LYS A 1 168 ? 3.371 11.914 -27.058 1.00 44.53 168 LYS A O 1
ATOM 1361 N N . TRP A 1 169 ? 3.284 10.296 -28.645 1.00 38.44 169 TRP A N 1
ATOM 1362 C CA . TRP A 1 169 ? 4.187 10.843 -29.637 1.00 38.44 169 TRP A CA 1
ATOM 1363 C C . TRP A 1 169 ? 3.608 12.179 -30.120 1.00 38.44 169 TRP A C 1
ATOM 1365 O O . TRP A 1 169 ? 2.855 12.228 -31.086 1.00 38.44 169 TRP A O 1
ATOM 1375 N N . HIS A 1 170 ? 3.887 13.268 -29.407 1.00 33.88 170 HIS A N 1
ATOM 1376 C CA . HIS A 1 170 ? 3.810 14.606 -29.975 1.00 33.88 170 HIS A CA 1
ATOM 1377 C C . HIS A 1 170 ? 5.113 14.831 -30.740 1.00 33.88 170 HIS A C 1
ATOM 1379 O O . HIS A 1 170 ? 6.025 15.513 -30.280 1.00 33.88 170 HIS A O 1
ATOM 1385 N N . SER A 1 171 ? 5.193 14.116 -31.863 1.00 36.44 171 SER A N 1
ATOM 1386 C CA . SER A 1 171 ? 5.962 14.473 -33.052 1.00 36.44 171 SER A CA 1
ATOM 1387 C C . SER A 1 171 ? 5.356 15.706 -33.707 1.00 36.44 171 SER A C 1
ATOM 1389 O O . SER A 1 171 ? 4.104 15.718 -33.809 1.00 36.44 171 SER A O 1
#

Radius of gyration: 21.22 Å; Cα contacts (8 Å, |Δi|>4): 137; chains: 1; bounding box: 42×26×66 Å

InterPro domains:
  IPR004117 Olfactory receptor, insect [PF02949] (8-148)
  IPR004117 Olfactory receptor, insect [PTHR21137] (11-167)

Secondary structure (DSSP, 8-state):
--HHHHHHHHHHHHHHHHHHHHHHTS-S-HHHHHHHHHHHHHHHHHHHHHHHHHHHHHHHHHHHHHHHHHHHHHHHHHHHHHH--HHHHHHHHHHHHHHHHHHHHHHHHHHHHHTHHHHHHTSS-TT-HHHHHHHHHHHHHHTS----B-SSS-BSSHHHHHHHHT-----

Foldseek 3Di:
DDLVVLLVVLLVLLVVLLVLLQVLQVDPDPVSSVVSLVVSVVSVVVSVVSLVVSQVVLQVPLLVVVVVVVVVLVVLVVCCVVPNDPVSVVSVVVVLVVLVVQQVSQASQQVSLLCSLVSNVPHPCVVDPVCVVVVVVVNVVSVDGRFRANYPPDTSHVVVSCCVVVVDPPD

Mean predicted aligned error: 7.56 Å